Protein AF-A0A821TFM4-F1 (afdb_monomer)

Secondary structure (DSSP, 8-state):
-PPEEEEEEETTTTEEEEEETTSEEEEEEEETTEEEEEEEE-TT-SS----------

Mean predicted aligned error: 6.24 Å

InterPro domains:
  IPR001680 WD40 repeat [PS50082] (1-32)
  IPR015943 WD40/YVTN repeat-like-containing domain superfamily [G3DSA:2.130.10.10] (2-57)
  IPR017383 Actin-related protein 2/3 complex subunit 1 [PTHR10709] (3-57)
  IPR036322 WD40-repeat-containing domain superfamily [SSF50978] (3-56)

Sequence (57 aa):
LSRVLAIDWAPKTNQIVSASADYNAYVWTLENDVWKPQMVELQRTNRAVCCAKWSPE

Solvent-accessible surface area (backbone atoms only — not comparable to full-atom values): 3494 Å² total; per-residue (Å²): 138,72,57,74,49,23,66,33,71,36,84,88,79,55,31,36,41,39,30,22,53,76,45,45,29,36,40,31,38,68,54,95,93,38,78,44,79,42,80,43,80,47,88,86,51,98,59,63,45,75,71,57,76,70,75,97,122

Structure (mmCIF, N/CA/C/O backbone):
data_AF-A0A821TFM4-F1
#
_entry.id   AF-A0A821TFM4-F1
#
loop_
_atom_site.group_PDB
_atom_site.id
_atom_site.type_symbol
_atom_site.label_atom_id
_atom_site.label_alt_id
_atom_site.label_comp_id
_atom_site.label_asym_id
_atom_site.label_entity_id
_atom_site.label_seq_id
_atom_site.pdbx_PDB_ins_code
_atom_site.Cartn_x
_atom_site.Cartn_y
_atom_site.Cartn_z
_atom_site.occupancy
_atom_site.B_iso_or_equiv
_atom_site.auth_seq_id
_atom_site.auth_comp_id
_atom_site.auth_asym_id
_atom_site.auth_atom_id
_atom_site.pdbx_PDB_model_num
ATOM 1 N N . LEU A 1 1 ? 8.731 8.725 -14.721 1.00 53.91 1 LEU A N 1
ATOM 2 C CA . LEU A 1 1 ? 7.305 8.385 -14.515 1.00 53.91 1 LEU A CA 1
ATOM 3 C C . LEU A 1 1 ? 7.213 6.877 -14.341 1.00 53.91 1 LEU A C 1
ATOM 5 O O . LEU A 1 1 ? 7.096 6.149 -15.320 1.00 53.91 1 LEU A O 1
ATOM 9 N N . SER A 1 2 ? 7.396 6.416 -13.109 1.00 66.88 2 SER A N 1
ATOM 10 C CA . SER A 1 2 ? 7.367 4.994 -12.768 1.00 66.88 2 SER A CA 1
ATOM 11 C C . SER A 1 2 ? 5.915 4.537 -12.608 1.00 66.88 2 SER A C 1
ATOM 13 O O . SER A 1 2 ? 5.070 5.298 -12.137 1.00 66.88 2 SER A O 1
ATOM 15 N N . ARG A 1 3 ? 5.590 3.319 -13.057 1.00 81.81 3 ARG A N 1
ATOM 16 C CA . ARG A 1 3 ? 4.231 2.763 -12.956 1.00 81.81 3 ARG A CA 1
ATOM 17 C C . ARG A 1 3 ? 3.942 2.383 -11.501 1.00 81.81 3 ARG A C 1
ATOM 19 O O . ARG A 1 3 ? 4.723 1.646 -10.903 1.00 81.81 3 ARG A O 1
ATOM 26 N N . VAL A 1 4 ? 2.800 2.827 -10.973 1.00 82.94 4 VAL A N 1
ATOM 27 C CA . VAL A 1 4 ? 2.273 2.336 -9.691 1.00 82.94 4 VAL A CA 1
ATOM 28 C C . VAL A 1 4 ? 1.780 0.907 -9.896 1.00 82.94 4 VAL A C 1
ATOM 30 O O . VAL A 1 4 ? 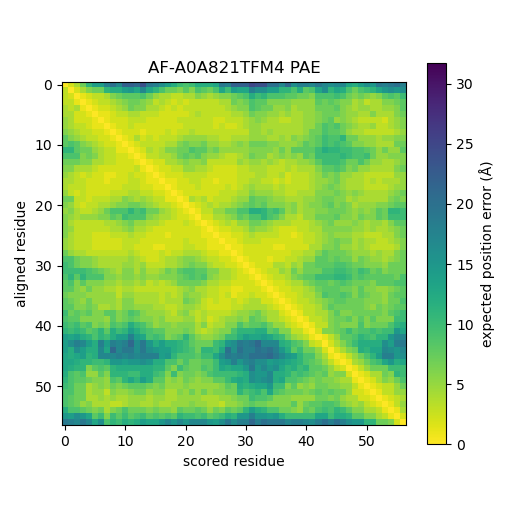0.999 0.645 -10.811 1.00 82.94 4 VAL A O 1
ATOM 33 N N . LEU A 1 5 ? 2.275 -0.017 -9.079 1.00 86.56 5 LEU A N 1
ATOM 34 C CA . LEU A 1 5 ? 1.986 -1.445 -9.200 1.00 86.56 5 LEU A CA 1
ATOM 35 C C . LEU A 1 5 ? 1.006 -1.938 -8.137 1.00 86.56 5 LEU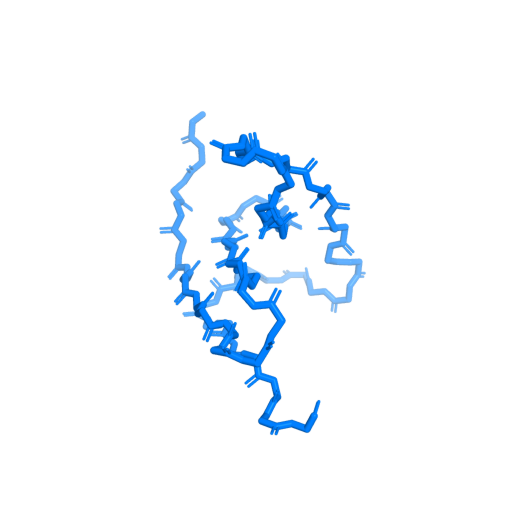 A C 1
ATOM 37 O O . LEU A 1 5 ? 0.276 -2.892 -8.386 1.00 86.56 5 LEU A O 1
ATOM 41 N N . ALA A 1 6 ? 0.964 -1.286 -6.975 1.00 84.25 6 ALA A N 1
ATOM 42 C CA . ALA A 1 6 ? 0.048 -1.650 -5.9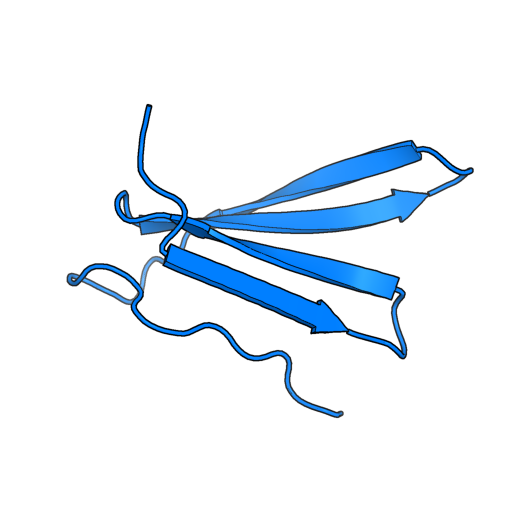07 1.00 84.25 6 ALA A CA 1
ATOM 43 C C . ALA A 1 6 ? -0.445 -0.421 -5.144 1.00 84.25 6 ALA A C 1
ATOM 45 O O . ALA A 1 6 ? 0.296 0.545 -4.946 1.00 84.25 6 ALA A O 1
ATOM 46 N N . ILE A 1 7 ? -1.701 -0.491 -4.708 1.00 88.19 7 ILE A N 1
ATOM 47 C CA . ILE A 1 7 ? -2.353 0.490 -3.844 1.00 88.19 7 ILE A CA 1
ATOM 48 C C . ILE A 1 7 ? -3.151 -0.287 -2.803 1.00 88.19 7 ILE A C 1
ATOM 50 O O . ILE A 1 7 ? -3.809 -1.272 -3.145 1.00 88.19 7 ILE A O 1
ATOM 54 N N . ASP A 1 8 ? -3.102 0.156 -1.553 1.00 89.06 8 ASP A N 1
ATOM 55 C CA . ASP A 1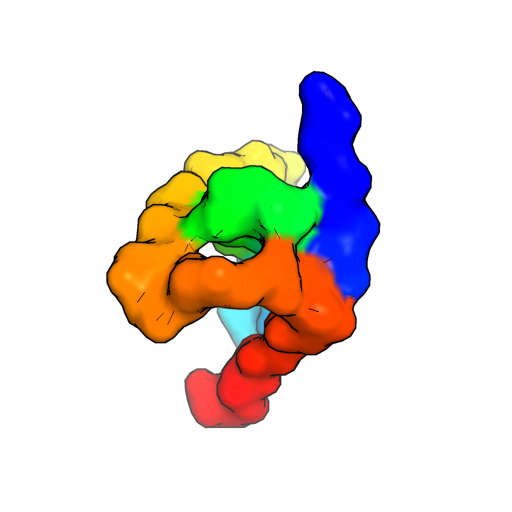 8 ? -3.934 -0.399 -0.491 1.00 89.06 8 ASP A CA 1
ATOM 56 C C . ASP A 1 8 ? -4.298 0.673 0.537 1.00 89.06 8 ASP A C 1
ATOM 58 O O . ASP A 1 8 ? -3.544 1.625 0.749 1.00 89.06 8 ASP A O 1
ATOM 62 N N . TRP A 1 9 ? -5.458 0.530 1.170 1.00 88.38 9 TRP A N 1
ATOM 63 C CA . TRP A 1 9 ? -5.982 1.504 2.125 1.00 88.38 9 TRP A CA 1
ATOM 64 C C . TRP A 1 9 ? -6.170 0.866 3.498 1.00 88.38 9 TRP A C 1
ATOM 66 O O . TRP A 1 9 ? -6.790 -0.189 3.621 1.00 88.38 9 TRP A O 1
ATOM 76 N N . ALA A 1 10 ? -5.653 1.534 4.526 1.00 87.00 10 ALA A N 1
ATOM 77 C CA . ALA A 1 10 ? -5.841 1.193 5.923 1.00 87.00 10 ALA A CA 1
ATOM 78 C C . ALA A 1 10 ? -7.085 1.917 6.471 1.00 87.00 10 ALA A C 1
ATOM 80 O O . ALA A 1 10 ? -7.026 3.124 6.728 1.00 87.00 10 ALA A O 1
ATOM 81 N N . PRO A 1 11 ? -8.204 1.209 6.716 1.00 80.38 11 PRO A N 1
ATOM 82 C CA . PRO A 1 11 ? -9.450 1.838 7.154 1.00 80.38 11 PRO A CA 1
ATOM 83 C C . PRO A 1 11 ? -9.385 2.383 8.590 1.00 80.38 11 PRO A C 1
ATOM 85 O O . PRO A 1 11 ? -10.132 3.293 8.929 1.00 80.38 11 PRO A O 1
ATOM 88 N N . LYS A 1 12 ? -8.496 1.850 9.442 1.00 81.94 12 LYS A N 1
ATOM 89 C CA . LYS A 1 12 ? -8.352 2.277 10.846 1.00 81.94 12 LYS A CA 1
ATOM 90 C C . LYS A 1 12 ? -7.615 3.609 10.993 1.00 81.94 12 LYS A C 1
ATOM 92 O O . LYS A 1 12 ? -8.026 4.458 11.773 1.00 81.94 12 LYS A O 1
ATOM 97 N N . THR A 1 13 ? -6.512 3.776 10.268 1.00 83.00 13 THR A N 1
ATOM 98 C CA . THR A 1 13 ? -5.624 4.948 10.362 1.00 83.00 13 THR A CA 1
ATOM 99 C C . THR A 1 13 ? -5.854 5.953 9.233 1.00 83.00 13 THR A C 1
ATOM 101 O O . THR A 1 13 ? -5.220 7.004 9.209 1.00 83.00 13 THR A O 1
ATOM 104 N N . ASN A 1 14 ? -6.759 5.633 8.302 1.00 86.25 14 ASN A N 1
ATOM 105 C CA . ASN A 1 14 ? -7.036 6.389 7.085 1.00 86.25 14 ASN A CA 1
ATOM 106 C C . ASN A 1 14 ? -5.775 6.676 6.249 1.00 86.25 14 ASN A C 1
ATOM 108 O O . ASN A 1 14 ? -5.590 7.766 5.708 1.00 86.25 14 ASN A O 1
ATOM 112 N N . GLN A 1 15 ? -4.888 5.685 6.174 1.00 88.56 15 GLN A N 1
ATOM 113 C CA . GLN A 1 15 ? -3.629 5.780 5.444 1.00 88.56 15 GLN A CA 1
ATOM 114 C C . GLN A 1 15 ? -3.722 5.009 4.135 1.00 88.56 15 GLN A C 1
ATOM 116 O O . GLN A 1 15 ? -4.258 3.905 4.093 1.00 88.56 15 GLN A O 1
ATOM 121 N N . ILE A 1 16 ? -3.183 5.562 3.057 1.00 89.62 16 ILE A N 1
ATOM 122 C CA . ILE A 1 16 ? -3.119 4.885 1.758 1.00 89.62 16 ILE A CA 1
ATOM 123 C C . ILE A 1 16 ? -1.661 4.568 1.478 1.00 89.62 16 ILE A C 1
ATOM 125 O O . ILE A 1 16 ? -0.822 5.453 1.544 1.00 89.62 16 ILE A O 1
ATOM 129 N N . VAL A 1 17 ? -1.335 3.331 1.130 1.00 88.19 17 VAL A N 1
ATOM 130 C CA . VAL A 1 17 ? -0.006 2.999 0.609 1.00 88.19 17 VAL A CA 1
ATOM 131 C C . VAL A 1 17 ? -0.073 2.899 -0.906 1.00 88.19 17 VAL A C 1
ATOM 133 O O . VAL A 1 17 ? -1.014 2.342 -1.467 1.00 88.19 17 VAL A O 1
ATOM 136 N N . SER A 1 18 ? 0.941 3.434 -1.570 1.00 89.12 18 SER A N 1
ATOM 137 C CA . SER A 1 18 ? 1.176 3.277 -3.001 1.00 89.12 18 SER A CA 1
ATOM 138 C C . SER A 1 18 ? 2.595 2.765 -3.201 1.00 89.12 18 SER A C 1
ATOM 140 O O . SER A 1 18 ? 3.530 3.324 -2.632 1.00 89.12 18 SER A O 1
ATOM 142 N N . ALA A 1 19 ? 2.757 1.695 -3.973 1.00 87.06 19 ALA A N 1
ATOM 143 C CA . ALA A 1 19 ? 4.057 1.113 -4.284 1.00 87.06 19 ALA A CA 1
ATOM 144 C C . ALA A 1 19 ? 4.311 1.172 -5.789 1.00 87.06 19 ALA A C 1
ATOM 146 O O . ALA A 1 19 ? 3.433 0.874 -6.608 1.00 87.06 19 ALA A O 1
ATOM 147 N N . SER A 1 20 ? 5.526 1.562 -6.144 1.00 83.38 20 SER A N 1
ATOM 148 C CA . SER A 1 20 ? 5.948 1.787 -7.517 1.00 83.38 20 SER A CA 1
ATOM 149 C C . SER A 1 20 ? 7.003 0.765 -7.950 1.00 83.38 20 SER A C 1
ATOM 151 O O . SER A 1 20 ? 7.678 0.130 -7.138 1.00 83.38 20 SER A O 1
ATOM 153 N N . ALA A 1 21 ? 7.126 0.582 -9.265 1.00 80.06 21 ALA A N 1
ATOM 154 C CA . ALA A 1 21 ? 8.090 -0.329 -9.883 1.00 80.06 21 ALA A CA 1
ATOM 155 C C . ALA A 1 21 ? 9.563 0.055 -9.635 1.00 80.06 21 ALA A C 1
ATOM 157 O O . ALA A 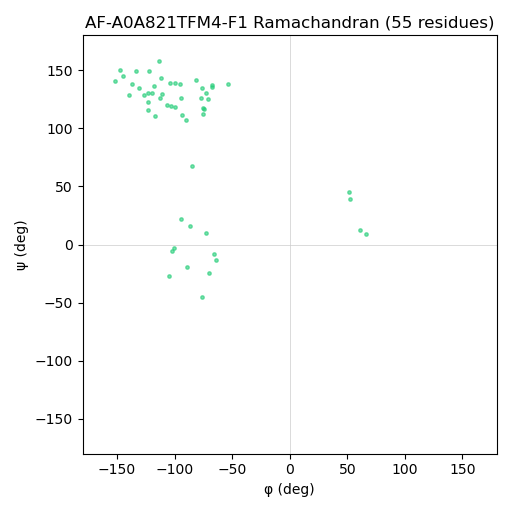1 21 ? 10.454 -0.748 -9.895 1.00 80.06 21 ALA A O 1
ATOM 158 N N . ASP A 1 22 ? 9.811 1.272 -9.155 1.00 77.06 22 ASP A N 1
ATOM 159 C CA . ASP A 1 22 ? 11.129 1.852 -8.887 1.00 77.06 22 ASP A CA 1
ATOM 160 C C . ASP A 1 22 ? 11.588 1.691 -7.432 1.00 77.06 22 ASP A C 1
ATOM 162 O O . ASP A 1 22 ? 12.455 2.435 -6.985 1.00 77.06 22 ASP A O 1
ATOM 166 N N . TYR A 1 23 ? 11.028 0.719 -6.706 1.00 75.88 23 TYR A N 1
ATOM 167 C CA . TYR A 1 23 ? 11.367 0.419 -5.305 1.00 75.88 23 TYR A CA 1
ATOM 168 C C . TYR A 1 23 ? 10.987 1.513 -4.305 1.00 75.88 23 TYR A C 1
ATOM 170 O O . TYR A 1 23 ? 11.308 1.412 -3.121 1.00 75.88 23 TYR A O 1
ATOM 178 N N . ASN A 1 24 ? 10.245 2.523 -4.752 1.00 80.81 24 ASN A N 1
ATOM 179 C CA . ASN A 1 24 ? 9.707 3.549 -3.880 1.00 80.81 24 ASN A CA 1
ATOM 180 C C . ASN A 1 24 ? 8.278 3.190 -3.481 1.00 80.81 24 ASN A C 1
ATOM 182 O O . ASN A 1 24 ? 7.459 2.765 -4.306 1.00 80.81 24 ASN A O 1
ATOM 186 N N . ALA A 1 25 ? 7.963 3.401 -2.208 1.00 85.00 25 ALA A N 1
ATOM 187 C CA . ALA A 1 25 ? 6.593 3.439 -1.738 1.00 85.00 25 ALA A CA 1
ATOM 188 C C . ALA A 1 25 ? 6.306 4.773 -1.055 1.00 85.00 25 ALA A C 1
ATOM 190 O O . ALA A 1 25 ? 7.177 5.395 -0.447 1.00 85.00 25 ALA A O 1
ATOM 191 N N . TYR A 1 26 ? 5.054 5.198 -1.143 1.00 87.50 26 TYR A N 1
ATOM 192 C CA . TYR A 1 26 ? 4.541 6.357 -0.432 1.00 87.50 26 TYR A CA 1
ATOM 193 C C . TYR A 1 26 ? 3.352 5.932 0.407 1.00 87.50 26 TYR A C 1
ATOM 195 O O . TYR A 1 26 ? 2.428 5.292 -0.100 1.00 87.50 26 TYR A O 1
ATOM 203 N N . VAL A 1 27 ? 3.384 6.311 1.678 1.00 89.12 27 VAL A N 1
ATOM 204 C CA . VAL A 1 27 ? 2.249 6.241 2.587 1.00 89.12 27 VAL A CA 1
ATOM 205 C C . VAL A 1 27 ? 1.648 7.633 2.675 1.00 89.12 27 VAL A C 1
ATOM 207 O O . VAL A 1 27 ? 2.302 8.579 3.089 1.00 89.12 27 VAL A O 1
ATOM 210 N N . TRP A 1 28 ? 0.404 7.761 2.263 1.00 89.81 28 TRP A N 1
ATOM 211 C CA . TRP A 1 28 ? -0.370 8.982 2.311 1.00 89.81 28 TRP A CA 1
ATOM 212 C C . TRP A 1 28 ? -1.191 8.985 3.589 1.00 89.81 28 TRP A C 1
ATOM 214 O O . TRP A 1 28 ? -1.941 8.041 3.845 1.00 89.81 28 TRP A O 1
ATOM 224 N N . THR A 1 29 ? -1.063 10.043 4.378 1.00 89.81 29 THR A N 1
ATOM 225 C CA . THR A 1 29 ? -1.882 10.282 5.566 1.00 89.81 29 THR A CA 1
ATOM 226 C C . THR A 1 29 ? -2.785 11.484 5.319 1.00 89.81 29 THR A C 1
ATOM 228 O O . THR A 1 29 ? -2.389 12.434 4.641 1.00 89.81 29 THR A O 1
ATOM 231 N N . LEU A 1 30 ? -4.017 11.439 5.825 1.00 87.00 30 LEU A N 1
ATOM 232 C CA . LEU A 1 30 ? -4.929 12.578 5.757 1.00 87.00 30 LEU A CA 1
ATOM 233 C C . LEU A 1 30 ? -4.810 13.394 7.046 1.00 87.00 30 LEU A C 1
ATOM 235 O O . LEU A 1 30 ? -5.230 12.941 8.109 1.00 87.00 30 LEU A O 1
ATOM 239 N N . GLU A 1 31 ? -4.260 14.601 6.949 1.00 87.19 31 GLU A N 1
ATOM 240 C CA . GLU A 1 31 ? -4.180 15.551 8.060 1.00 87.19 31 GLU A CA 1
ATOM 241 C C . GLU A 1 31 ? -4.859 16.861 7.660 1.00 87.19 31 GLU A C 1
ATOM 243 O O . GLU A 1 31 ? -4.456 17.487 6.681 1.00 87.19 31 GLU A O 1
ATOM 248 N N . ASN A 1 32 ? -5.863 17.303 8.426 1.00 88.19 32 ASN A N 1
ATOM 249 C CA . ASN A 1 32 ? -6.616 18.540 8.162 1.00 88.19 32 ASN A CA 1
ATOM 250 C C . ASN A 1 32 ? -7.154 18.627 6.715 1.00 88.19 32 ASN A C 1
ATOM 252 O O . ASN A 1 32 ? -6.980 19.650 6.059 1.00 88.19 32 ASN A O 1
ATOM 256 N N . ASP A 1 33 ? -7.741 17.537 6.205 1.00 86.12 33 ASP A N 1
ATOM 257 C CA . ASP A 1 33 ? -8.215 17.391 4.814 1.00 86.12 33 ASP A CA 1
ATOM 258 C C . ASP A 1 33 ? -7.136 17.517 3.720 1.00 86.12 33 ASP A C 1
ATOM 260 O O . ASP A 1 33 ? -7.444 17.586 2.528 1.00 86.12 33 ASP A O 1
ATOM 264 N N . VAL A 1 34 ? -5.853 17.481 4.092 1.00 88.69 34 VAL A N 1
ATOM 265 C CA . VAL A 1 34 ? -4.729 17.490 3.153 1.00 88.69 34 VAL A CA 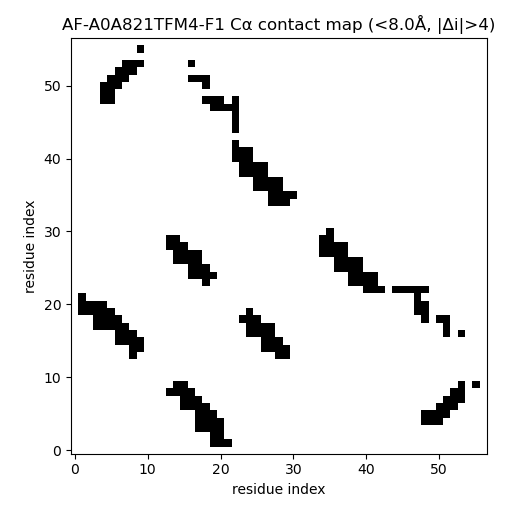1
ATOM 266 C C . VAL A 1 34 ? -4.006 16.149 3.197 1.00 88.69 34 VAL A C 1
ATOM 268 O O . VAL A 1 34 ? -3.567 15.687 4.251 1.00 88.69 34 VAL A O 1
ATOM 271 N N . TRP A 1 35 ? -3.846 15.531 2.028 1.00 85.00 35 TRP A N 1
ATOM 272 C CA . TRP A 1 35 ? -3.040 14.323 1.879 1.00 85.00 35 TRP A CA 1
ATOM 273 C C . TRP A 1 35 ? -1.554 14.662 1.951 1.00 85.00 35 TRP A C 1
ATOM 275 O O . TRP A 1 35 ? -1.021 15.361 1.085 1.00 85.00 35 TRP A O 1
ATOM 285 N N . LYS A 1 36 ? -0.874 14.138 2.968 1.00 87.00 36 LYS A N 1
ATOM 286 C CA . LYS A 1 36 ? 0.570 14.279 3.141 1.00 87.00 36 LYS A CA 1
ATOM 287 C C . LYS A 1 36 ? 1.271 12.979 2.743 1.00 87.00 36 LYS A C 1
ATOM 289 O O . LYS A 1 36 ? 1.003 11.941 3.350 1.00 87.00 36 LYS A O 1
ATOM 294 N N . PRO A 1 37 ? 2.157 13.001 1.730 1.00 87.38 37 PRO A N 1
ATOM 295 C CA . PRO A 1 37 ? 2.972 11.845 1.395 1.00 87.38 37 PRO A CA 1
ATOM 296 C C . PRO A 1 37 ? 4.124 11.701 2.387 1.00 87.38 37 PRO A C 1
ATOM 298 O O . PRO A 1 37 ? 4.943 12.604 2.549 1.00 87.38 37 PRO A O 1
ATOM 301 N N . GLN A 1 38 ? 4.239 10.523 2.980 1.00 85.94 38 GLN A N 1
ATOM 302 C CA . GLN A 1 38 ? 5.426 10.061 3.675 1.00 85.94 38 GLN A CA 1
ATOM 303 C C . GLN A 1 38 ? 6.113 9.009 2.809 1.00 85.94 38 GLN A C 1
ATOM 305 O O . GLN A 1 38 ? 5.531 7.982 2.458 1.00 85.94 38 GLN A O 1
ATOM 310 N N . MET A 1 39 ? 7.358 9.277 2.430 1.00 81.00 39 MET A N 1
ATOM 311 C CA . MET A 1 39 ? 8.141 8.346 1.625 1.00 81.00 39 MET A CA 1
ATOM 312 C C . MET A 1 39 ? 8.648 7.193 2.493 1.00 81.00 39 MET A C 1
ATOM 314 O O . MET A 1 39 ? 9.156 7.412 3.593 1.00 81.00 39 MET A O 1
ATOM 318 N N . VAL A 1 40 ? 8.522 5.972 1.979 1.00 81.12 40 VAL A N 1
ATOM 319 C CA . VAL A 1 40 ? 9.027 4.750 2.601 1.00 81.12 40 VAL A CA 1
ATOM 320 C C . VAL A 1 40 ? 9.967 4.069 1.615 1.00 81.12 40 VAL A C 1
ATOM 322 O O . VAL A 1 40 ? 9.561 3.637 0.535 1.00 81.12 40 VAL A O 1
ATOM 325 N N . GLU A 1 41 ? 11.238 3.978 1.994 1.00 70.38 41 GLU A N 1
ATOM 326 C CA . GLU A 1 41 ? 12.241 3.251 1.221 1.00 70.38 41 GLU A CA 1
ATOM 327 C C . GLU A 1 41 ? 12.043 1.745 1.423 1.00 70.38 41 GLU A C 1
ATOM 329 O O . GLU A 1 41 ? 12.165 1.219 2.534 1.00 70.38 41 GLU A O 1
ATOM 334 N N . LEU A 1 42 ? 11.740 1.022 0.344 1.00 69.44 42 LEU A N 1
ATOM 335 C CA . LEU A 1 42 ? 11.581 -0.430 0.387 1.00 69.44 42 LEU A CA 1
ATOM 336 C C . LEU A 1 42 ? 12.941 -1.115 0.241 1.00 69.44 42 LEU A C 1
ATOM 338 O O . LEU A 1 42 ? 13.228 -1.812 -0.731 1.00 69.44 42 LEU A O 1
ATOM 342 N N . GLN A 1 43 ? 13.778 -0.946 1.262 1.00 61.78 43 GLN A N 1
ATOM 343 C CA . GLN A 1 43 ? 15.181 -1.370 1.258 1.00 61.78 43 GLN A CA 1
ATOM 344 C C . GLN A 1 43 ? 15.388 -2.900 1.197 1.00 61.78 43 GLN A C 1
ATOM 346 O O . GLN A 1 43 ? 16.511 -3.377 1.058 1.00 61.78 43 GLN A O 1
ATOM 351 N N . ARG A 1 44 ? 14.315 -3.697 1.317 1.00 59.72 44 ARG A N 1
ATOM 352 C CA . ARG A 1 44 ? 14.377 -5.170 1.398 1.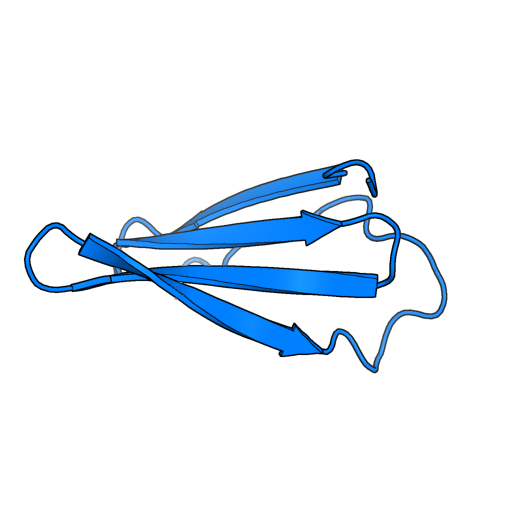00 59.72 44 ARG A CA 1
ATOM 353 C C . ARG A 1 44 ? 14.021 -5.906 0.105 1.00 59.72 44 ARG A C 1
ATOM 355 O O . ARG A 1 44 ? 14.152 -7.127 0.060 1.00 59.72 44 ARG A O 1
ATOM 362 N N . THR A 1 45 ? 13.578 -5.214 -0.942 1.00 57.75 45 THR A N 1
ATOM 363 C CA . THR A 1 45 ? 13.112 -5.854 -2.183 1.00 57.75 45 THR A CA 1
ATOM 364 C C . THR A 1 45 ? 13.991 -5.467 -3.366 1.00 57.75 45 THR A C 1
ATOM 366 O O . THR A 1 45 ? 13.911 -4.348 -3.844 1.00 57.75 45 THR A O 1
ATOM 369 N N . ASN A 1 46 ? 14.774 -6.415 -3.895 1.00 61.22 46 ASN A N 1
ATOM 370 C CA . ASN A 1 46 ? 15.538 -6.250 -5.147 1.00 61.22 46 ASN A CA 1
ATOM 371 C C . ASN A 1 46 ? 14.701 -6.603 -6.402 1.00 61.22 46 ASN A C 1
ATOM 373 O O . ASN A 1 46 ? 15.238 -6.909 -7.466 1.00 61.22 46 ASN A O 1
ATOM 377 N N . ARG A 1 47 ? 13.370 -6.675 -6.249 1.00 63.81 47 ARG A N 1
ATOM 378 C CA . ARG A 1 47 ? 12.382 -6.905 -7.318 1.00 63.81 47 ARG A CA 1
ATOM 379 C C . ARG A 1 47 ? 11.216 -5.926 -7.194 1.00 63.81 47 ARG A C 1
ATOM 381 O O . ARG A 1 47 ? 10.885 -5.520 -6.083 1.00 63.81 47 ARG A O 1
ATOM 388 N N . ALA A 1 48 ? 10.613 -5.569 -8.328 1.00 64.06 48 ALA A N 1
ATOM 389 C CA . ALA A 1 48 ? 9.450 -4.690 -8.373 1.00 64.06 48 ALA A CA 1
ATOM 390 C C . ALA A 1 48 ? 8.323 -5.216 -7.467 1.00 64.06 48 ALA A C 1
ATOM 392 O O . ALA A 1 48 ? 8.054 -6.419 -7.426 1.00 64.06 48 ALA A O 1
ATOM 393 N N . VAL A 1 49 ? 7.669 -4.311 -6.739 1.00 67.56 49 VAL A N 1
ATOM 394 C CA . VAL A 1 49 ? 6.581 -4.667 -5.824 1.00 67.56 49 VAL A CA 1
ATOM 395 C C . VAL A 1 49 ? 5.324 -4.979 -6.621 1.00 67.56 49 VAL A C 1
ATOM 397 O O . VAL A 1 49 ? 4.730 -4.086 -7.211 1.00 67.56 49 VAL A O 1
ATOM 400 N N . CYS A 1 50 ? 4.893 -6.237 -6.625 1.00 71.50 50 CYS A N 1
ATOM 401 C CA . CYS A 1 50 ? 3.679 -6.651 -7.336 1.00 71.50 50 CYS A CA 1
ATOM 402 C C . CYS A 1 50 ? 2.406 -6.539 -6.484 1.00 71.50 50 CYS A C 1
ATOM 404 O O . CYS A 1 50 ? 1.303 -6.536 -7.022 1.00 71.50 50 CYS A O 1
ATOM 406 N N . CYS A 1 51 ? 2.541 -6.486 -5.160 1.00 72.31 51 CYS A N 1
ATOM 407 C CA . CYS A 1 51 ? 1.422 -6.381 -4.235 1.00 72.31 51 CYS A CA 1
ATOM 408 C C . CYS A 1 51 ? 1.856 -5.671 -2.949 1.00 72.31 51 CYS A C 1
ATOM 410 O O . CYS A 1 51 ? 2.956 -5.880 -2.444 1.00 72.31 51 CYS A O 1
ATOM 412 N N . ALA A 1 52 ? 0.973 -4.829 -2.424 1.00 74.00 52 ALA A N 1
ATOM 413 C CA . ALA A 1 52 ? 1.103 -4.190 -1.125 1.00 74.00 52 ALA A CA 1
ATOM 414 C C . ALA A 1 52 ? -0.225 -4.391 -0.394 1.00 74.00 52 ALA A C 1
ATOM 416 O O . ALA A 1 52 ? -1.288 -4.257 -1.004 1.00 74.00 52 ALA A O 1
ATOM 417 N N . LYS A 1 53 ? -0.156 -4.775 0.880 1.00 81.00 53 LYS A N 1
ATOM 418 C CA . LYS A 1 53 ? -1.317 -4.952 1.750 1.00 81.00 53 LYS A CA 1
ATOM 419 C C . LYS A 1 53 ? -0.992 -4.405 3.130 1.00 81.00 53 LYS A C 1
ATOM 421 O O . LYS A 1 53 ? 0.038 -4.761 3.700 1.00 81.00 53 LYS A O 1
ATOM 426 N N . TRP A 1 54 ? -1.859 -3.547 3.646 1.00 81.31 54 TRP A N 1
ATOM 427 C CA . TRP A 1 54 ? -1.852 -3.140 5.037 1.00 81.31 54 TRP A CA 1
ATOM 428 C C . TRP A 1 54 ? -2.226 -4.329 5.914 1.00 81.31 54 TRP A C 1
ATOM 430 O O . TRP A 1 54 ? -3.161 -5.075 5.612 1.00 81.31 54 TRP A O 1
ATOM 440 N N . SER A 1 55 ? -1.484 -4.507 7.006 1.00 75.19 55 SER A N 1
ATOM 441 C CA . SER A 1 55 ? -1.884 -5.4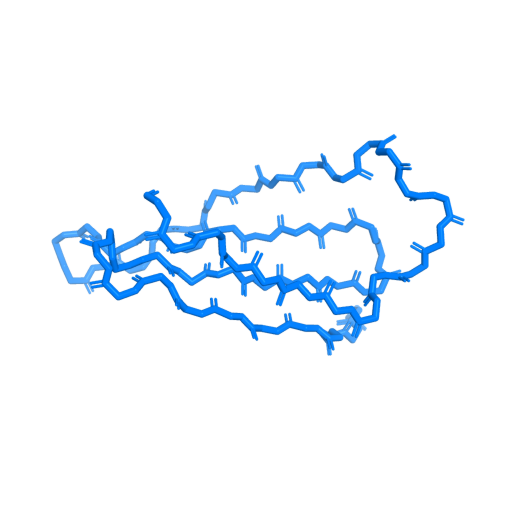57 8.038 1.00 75.19 55 SER A CA 1
ATOM 442 C C . SER A 1 55 ? -3.156 -4.939 8.723 1.00 75.19 55 SER A C 1
ATOM 444 O O . SER A 1 55 ? -3.233 -3.742 9.002 1.00 75.19 55 SER A O 1
ATOM 446 N N . PRO A 1 56 ? -4.154 -5.794 9.004 1.00 68.06 56 PRO A N 1
ATOM 447 C CA . PRO A 1 56 ? -5.398 -5.392 9.661 1.00 68.06 56 PRO A CA 1
ATOM 448 C C . PRO A 1 56 ? -5.259 -5.072 11.164 1.00 68.06 56 PRO A C 1
ATOM 450 O O . PRO A 1 56 ? -6.279 -4.896 11.839 1.00 68.06 56 PRO A O 1
ATOM 453 N N . GLU A 1 57 ? -4.042 -4.985 11.703 1.00 55.88 57 GLU A N 1
ATOM 454 C CA . GLU A 1 57 ? -3.771 -4.777 13.135 1.00 55.88 57 GLU A CA 1
ATOM 455 C C . GLU A 1 57 ? -3.609 -3.301 13.499 1.00 55.88 57 GLU A C 1
ATOM 457 O O . GLU A 1 57 ? -2.684 -2.641 12.980 1.00 55.88 57 GLU A O 1
#

Foldseek 3Di:
DFDFQEWEAQPVQRWIWIFTQVQKIWIWHQDPNDTDTDIDRNVPDPGGDNYDYDDND

pLDDT: mean 79.32, std 10.1, 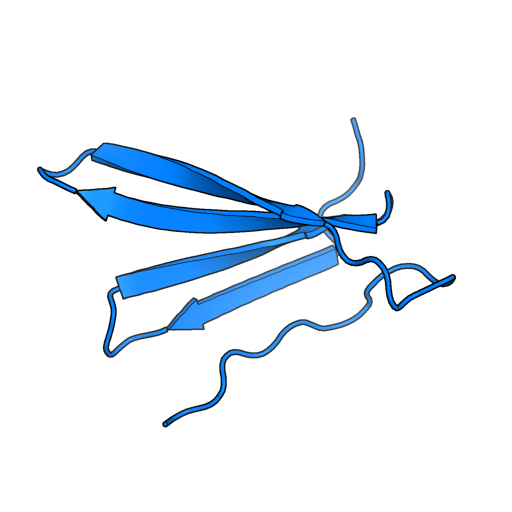range [53.91, 89.81]

Radius of gyration: 11.53 Å; Cα contacts (8 Å, |Δi|>4): 113; chains: 1; bounding box: 25×25×28 Å

Organism: NCBI:txid392032

Nearest PDB structures (foldseek):
  6yw7-assembly1_C  TM=8.803E-01  e=1.375E-04  Homo sapiens
  1u2v-assembly2_C-2  TM=9.020E-01  e=2.708E-04  Bos taurus
  2p9s-assembly1_C  TM=8.971E-01  e=2.880E-04  Bos taurus
  3rse-assembly1_C  TM=8.989E-01  e=3.465E-04  Bos taurus
  6tc0-assembly1_A  TM=8.615E-01  e=5.552E-03  Drosophila melanogaster